Protein AF-A0A3D5CG73-F1 (afdb_monomer_lite)

pLDDT: mean 95.74, std 4.85, range [64.5, 98.38]

Foldseek 3Di:
DEEEEELVCVVVVVVVQVVCVVVVVDHYDYDYDHLVVLVVCVVVVPDGPYYYHDDD

Radius of gyration: 11.36 Å; chains: 1; bounding box: 25×26×26 Å

Sequence (56 aa):
MKAISSMATRLLLADLMAAADDAGLGHVEIESVGGVDAADRVAAGEEFDLVFLADG

Secondary structure (DSSP, 8-state):
-EEEEEGGGHHHHHHHHHHHHHTTS---EEEEE-HHHHHHHHHTT---SEEE----

Structure (mmCIF, N/CA/C/O backbone):
data_AF-A0A3D5CG73-F1
#
_entry.id   AF-A0A3D5CG73-F1
#
loop_
_atom_site.group_PDB
_atom_site.id
_atom_site.type_symbol
_atom_site.label_atom_id
_atom_site.label_alt_id
_atom_site.label_comp_id
_atom_site.label_asym_id
_atom_site.label_entity_id
_atom_site.label_seq_id
_atom_site.pdbx_PDB_ins_code
_atom_site.Cartn_x
_atom_site.Cartn_y
_atom_site.Cartn_z
_atom_site.occupancy
_atom_site.B_iso_or_equiv
_atom_site.auth_seq_id
_atom_site.auth_comp_id
_atom_site.auth_asym_id
_atom_site.auth_atom_id
_atom_site.pdbx_PDB_model_num
ATOM 1 N N . MET A 1 1 ? -4.313 -3.367 7.768 1.00 93.69 1 MET A N 1
ATOM 2 C CA . MET A 1 1 ? -4.079 -3.954 6.427 1.00 93.69 1 MET A CA 1
ATOM 3 C C . MET A 1 1 ? -2.606 -3.809 6.092 1.00 93.69 1 MET A C 1
ATOM 5 O O . MET A 1 1 ? -2.043 -2.784 6.459 1.00 93.69 1 MET A O 1
ATOM 9 N N . LYS A 1 2 ? -1.986 -4.803 5.452 1.00 96.75 2 LYS A N 1
ATOM 10 C CA . LYS A 1 2 ? -0.572 -4.798 5.052 1.00 96.75 2 LYS A CA 1
ATOM 11 C C . LYS A 1 2 ? -0.458 -4.414 3.578 1.00 96.75 2 LYS A C 1
ATOM 13 O O . LYS A 1 2 ? -1.061 -5.060 2.723 1.00 96.75 2 LYS A O 1
ATOM 18 N N . ALA A 1 3 ? 0.330 -3.392 3.280 1.00 97.69 3 ALA A N 1
ATOM 19 C CA . ALA A 1 3 ? 0.548 -2.900 1.928 1.00 97.69 3 ALA A CA 1
ATOM 20 C C . ALA A 1 3 ? 2.039 -2.853 1.579 1.00 97.69 3 ALA A C 1
ATOM 22 O O . ALA A 1 3 ? 2.876 -2.595 2.445 1.00 97.69 3 ALA A O 1
ATOM 23 N N . ILE A 1 4 ? 2.360 -3.040 0.299 1.00 98.38 4 ILE A N 1
ATOM 24 C CA . ILE A 1 4 ? 3.703 -2.811 -0.250 1.00 98.38 4 ILE A CA 1
ATOM 25 C C . ILE A 1 4 ? 3.653 -1.749 -1.346 1.00 98.38 4 ILE A C 1
ATOM 27 O O . ILE A 1 4 ? 2.698 -1.686 -2.124 1.00 98.38 4 ILE A O 1
ATOM 31 N N . SER A 1 5 ? 4.674 -0.896 -1.414 1.00 98.12 5 SER A N 1
ATOM 32 C CA . SER A 1 5 ? 4.756 0.153 -2.430 1.00 98.12 5 SER A CA 1
ATOM 33 C C . SER A 1 5 ? 6.154 0.351 -3.003 1.00 98.12 5 SER A C 1
ATOM 35 O O . SER A 1 5 ? 7.153 0.199 -2.299 1.00 98.12 5 SER A O 1
ATOM 37 N N . SER A 1 6 ? 6.237 0.843 -4.239 1.00 97.62 6 SER A N 1
ATOM 38 C CA . SER A 1 6 ? 7.479 1.405 -4.775 1.00 97.62 6 SER A CA 1
ATOM 39 C C . SER A 1 6 ? 7.938 2.611 -3.943 1.00 97.62 6 SER A C 1
ATOM 41 O O . SER A 1 6 ? 7.141 3.465 -3.557 1.00 97.62 6 SER A O 1
ATOM 43 N N . MET A 1 7 ? 9.246 2.753 -3.723 1.00 96.88 7 MET A N 1
ATOM 44 C CA . MET A 1 7 ? 9.825 3.888 -2.989 1.00 96.88 7 MET A CA 1
ATOM 45 C C . MET A 1 7 ? 9.452 5.245 -3.590 1.00 96.88 7 MET A C 1
ATOM 47 O O . MET A 1 7 ? 9.336 6.227 -2.857 1.00 96.88 7 MET A O 1
ATOM 51 N N . ALA A 1 8 ? 9.219 5.295 -4.904 1.00 96.31 8 ALA A N 1
ATOM 52 C CA . ALA A 1 8 ? 8.809 6.500 -5.618 1.00 96.31 8 ALA A CA 1
ATOM 53 C C . ALA A 1 8 ? 7.505 7.117 -5.076 1.00 96.31 8 ALA A C 1
ATOM 55 O O . ALA A 1 8 ? 7.337 8.331 -5.143 1.00 96.31 8 ALA A O 1
ATOM 56 N N . THR A 1 9 ? 6.601 6.314 -4.507 1.00 96.25 9 THR A N 1
ATOM 57 C CA . THR A 1 9 ? 5.297 6.777 -4.004 1.00 96.25 9 THR A CA 1
ATOM 58 C C . THR A 1 9 ? 5.261 6.961 -2.486 1.00 96.25 9 THR A C 1
ATOM 60 O O . THR A 1 9 ? 4.212 7.314 -1.951 1.00 96.25 9 THR A O 1
ATOM 63 N N . ARG A 1 10 ? 6.382 6.755 -1.774 1.00 96.56 10 ARG A N 1
ATOM 64 C CA . ARG A 1 10 ? 6.424 6.699 -0.301 1.00 96.56 10 ARG A CA 1
ATOM 65 C C . ARG A 1 10 ? 5.805 7.920 0.382 1.00 96.56 10 ARG A C 1
ATOM 67 O O . ARG A 1 10 ? 5.003 7.755 1.292 1.00 96.56 10 ARG A O 1
ATOM 74 N N . LEU A 1 11 ? 6.201 9.131 -0.016 1.00 97.50 11 LEU A N 1
ATOM 75 C CA . LEU A 1 11 ? 5.744 10.356 0.655 1.00 97.50 11 LEU A CA 1
ATOM 76 C C . LEU A 1 11 ? 4.246 10.584 0.441 1.00 97.50 11 LEU A C 1
ATOM 78 O O . LEU A 1 11 ? 3.515 10.781 1.402 1.00 97.50 11 LEU A O 1
ATOM 82 N N . LEU A 1 12 ? 3.790 10.454 -0.806 1.00 97.00 12 LEU A N 1
ATOM 83 C CA . LEU A 1 12 ? 2.375 10.588 -1.140 1.00 97.00 12 LEU A CA 1
ATOM 84 C C . LEU A 1 12 ? 1.519 9.563 -0.385 1.00 97.00 12 LEU A C 1
ATOM 86 O O . LEU A 1 12 ? 0.471 9.910 0.149 1.00 97.00 12 LEU A O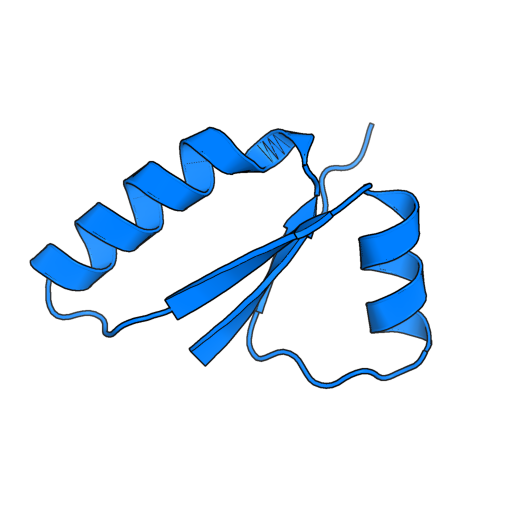 1
ATOM 90 N N . LEU A 1 13 ? 1.954 8.301 -0.333 1.00 97.31 13 LEU A N 1
ATOM 91 C CA . LEU A 1 13 ? 1.200 7.263 0.365 1.00 97.31 13 LEU A CA 1
ATOM 92 C C . LEU A 1 13 ? 1.205 7.474 1.880 1.00 97.31 13 LEU A C 1
ATOM 94 O O . LEU A 1 13 ? 0.176 7.236 2.497 1.00 97.31 13 LEU A O 1
ATOM 98 N N . ALA A 1 14 ? 2.289 7.974 2.478 1.00 96.62 14 ALA A N 1
ATOM 99 C CA . ALA A 1 14 ? 2.299 8.320 3.899 1.00 96.62 14 ALA A CA 1
ATOM 100 C C . ALA A 1 14 ? 1.222 9.367 4.241 1.00 96.62 14 ALA A C 1
ATOM 102 O O . ALA A 1 14 ? 0.454 9.163 5.181 1.00 96.62 14 ALA A O 1
ATOM 103 N N . ASP A 1 15 ? 1.112 10.428 3.437 1.00 97.75 15 ASP A N 1
ATOM 104 C CA . ASP A 1 15 ? 0.103 11.475 3.636 1.00 97.75 15 ASP A CA 1
ATOM 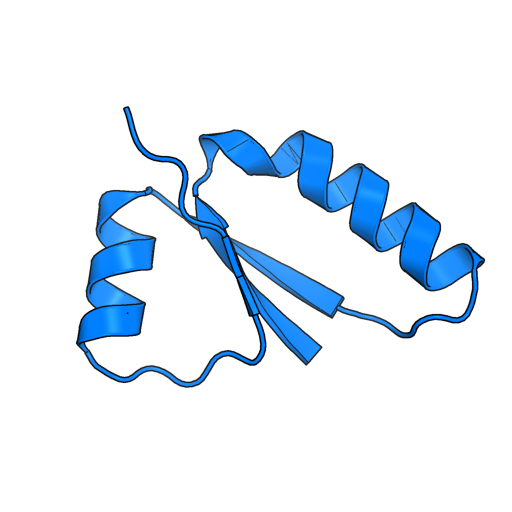105 C C . ASP A 1 15 ? -1.324 10.934 3.445 1.00 97.75 15 ASP A C 1
ATOM 107 O O . ASP A 1 15 ? -2.224 11.227 4.233 1.00 97.75 15 ASP A O 1
ATOM 111 N N . LEU A 1 16 ? -1.536 10.099 2.421 1.00 97.12 16 LEU A N 1
ATOM 112 C CA . LEU A 1 16 ? -2.840 9.486 2.160 1.00 97.12 16 LEU A CA 1
ATOM 113 C C . LEU A 1 16 ? -3.254 8.499 3.256 1.00 97.12 16 LEU A C 1
ATOM 115 O O . LEU A 1 16 ? -4.433 8.456 3.600 1.00 97.12 16 LEU A O 1
ATOM 119 N N . MET A 1 17 ? -2.321 7.716 3.807 1.00 96.06 17 MET A N 1
ATOM 120 C CA . MET A 1 17 ? -2.631 6.772 4.886 1.00 96.06 17 MET A CA 1
ATOM 121 C C . MET A 1 17 ? -2.973 7.507 6.183 1.00 96.06 17 MET A C 1
ATOM 123 O O . MET A 1 17 ? -3.919 7.114 6.857 1.00 96.06 17 MET A O 1
ATOM 127 N N . ALA A 1 18 ? -2.276 8.605 6.496 1.00 95.56 18 ALA A N 1
ATOM 128 C CA . ALA A 1 18 ? -2.632 9.454 7.632 1.00 95.56 18 ALA A CA 1
ATOM 129 C C . ALA A 1 18 ? -4.041 10.050 7.467 1.00 95.56 18 ALA A C 1
ATOM 131 O O . ALA A 1 18 ? -4.873 9.940 8.363 1.00 95.56 18 ALA A O 1
ATOM 132 N N . ALA A 1 19 ? -4.349 10.597 6.286 1.00 97.19 19 ALA A N 1
ATOM 133 C CA . ALA A 1 19 ? -5.673 11.146 6.003 1.00 97.19 19 ALA A CA 1
ATOM 134 C C . ALA A 1 19 ? -6.786 10.080 6.039 1.00 97.19 19 ALA A C 1
ATOM 136 O O . ALA A 1 19 ? -7.904 10.364 6.470 1.00 97.19 19 ALA A O 1
ATOM 137 N N . ALA A 1 20 ? -6.501 8.856 5.585 1.00 95.69 20 ALA A N 1
ATOM 138 C CA . ALA A 1 20 ? -7.443 7.742 5.646 1.00 95.69 20 ALA A CA 1
ATOM 139 C C . ALA A 1 20 ? -7.726 7.297 7.090 1.00 95.69 20 ALA A C 1
ATOM 141 O O . ALA A 1 20 ? -8.881 7.010 7.420 1.00 95.69 20 ALA A O 1
ATOM 142 N N . ASP A 1 21 ? -6.701 7.274 7.945 1.00 95.62 21 ASP A N 1
ATOM 143 C CA . ASP A 1 21 ? -6.838 6.947 9.366 1.00 95.62 21 ASP A CA 1
ATOM 144 C C . ASP A 1 21 ? -7.687 8.003 10.093 1.00 95.62 21 ASP A C 1
ATOM 146 O O . ASP A 1 21 ? -8.684 7.663 10.732 1.00 95.62 21 ASP A O 1
ATOM 150 N N . ASP A 1 22 ? -7.399 9.291 9.868 1.00 97.12 22 ASP A N 1
ATOM 151 C CA . ASP A 1 22 ? -8.182 10.417 10.401 1.00 97.12 22 ASP A CA 1
ATOM 152 C C . ASP A 1 22 ? -9.653 10.387 9.943 1.00 97.12 22 ASP A C 1
ATOM 154 O O . ASP A 1 22 ? -10.560 10.783 10.680 1.00 97.12 22 ASP A O 1
ATOM 158 N N . ALA A 1 23 ? -9.911 9.895 8.728 1.00 97.56 23 ALA A N 1
ATOM 159 C CA . ALA A 1 23 ? -11.254 9.727 8.176 1.00 97.56 23 ALA A CA 1
ATOM 160 C C . ALA A 1 23 ? -11.985 8.466 8.682 1.00 97.56 23 ALA A C 1
ATOM 162 O O . ALA A 1 23 ? -13.139 8.239 8.310 1.00 97.56 23 ALA A O 1
ATOM 163 N N . GLY A 1 24 ? -11.345 7.635 9.512 1.00 96.56 24 GLY A N 1
ATOM 164 C CA . GLY A 1 24 ? -11.925 6.401 10.043 1.00 96.56 24 GLY A CA 1
ATOM 165 C C . GLY A 1 24 ? -12.039 5.269 9.017 1.00 96.56 24 GLY A C 1
ATOM 166 O O . GLY A 1 24 ? -12.837 4.352 9.209 1.00 96.56 24 GLY A O 1
ATOM 167 N N . LEU A 1 25 ? -11.260 5.317 7.929 1.00 94.81 25 LEU A N 1
ATOM 168 C CA . LEU A 1 25 ? -11.242 4.281 6.885 1.00 94.81 25 LEU A CA 1
ATOM 169 C C . LEU A 1 25 ? -10.383 3.062 7.268 1.00 94.81 25 LEU A C 1
ATOM 171 O O . LEU A 1 25 ? -10.408 2.045 6.574 1.00 94.81 25 LEU A O 1
ATOM 175 N N . GLY A 1 26 ? -9.681 3.145 8.399 1.00 92.19 26 GLY A N 1
ATOM 176 C CA . GLY A 1 26 ? -8.901 2.064 8.984 1.00 92.19 26 GLY A CA 1
ATOM 177 C C . GLY A 1 26 ? -7.408 2.161 8.682 1.00 92.19 26 GLY A C 1
ATOM 178 O O . GLY A 1 26 ? -6.981 2.682 7.654 1.00 92.19 26 GLY A O 1
ATOM 179 N N . HIS A 1 27 ? -6.614 1.614 9.600 1.00 94.44 27 HIS A N 1
ATOM 180 C CA . HIS A 1 27 ? -5.162 1.696 9.550 1.00 94.44 27 HIS A CA 1
ATOM 181 C C . HIS A 1 27 ? -4.549 0.747 8.504 1.00 94.44 27 HIS A C 1
ATOM 183 O O . HIS A 1 27 ? -4.840 -0.461 8.456 1.00 94.44 27 HIS A O 1
ATOM 189 N N . VAL A 1 28 ? -3.644 1.294 7.693 1.00 95.81 28 VAL A N 1
ATOM 190 C CA . VAL A 1 28 ? -2.858 0.562 6.697 1.00 95.81 28 VAL A CA 1
ATOM 191 C C . VAL A 1 28 ? -1.381 0.717 7.036 1.00 95.81 28 VAL A C 1
ATOM 193 O O . VAL A 1 28 ? -0.840 1.820 7.027 1.00 95.81 28 VAL A O 1
ATOM 196 N N . GLU A 1 29 ? -0.720 -0.404 7.292 1.00 95.94 29 GLU A N 1
ATOM 197 C CA . GLU A 1 29 ? 0.730 -0.457 7.418 1.00 95.94 29 GLU A CA 1
ATOM 198 C C . GLU A 1 29 ? 1.325 -0.603 6.023 1.00 95.94 29 GLU A C 1
ATOM 200 O O . GLU A 1 29 ? 1.041 -1.580 5.324 1.00 95.94 29 GLU A O 1
ATOM 205 N N . ILE A 1 30 ? 2.134 0.372 5.609 1.00 96.94 30 ILE A N 1
ATOM 206 C CA . ILE A 1 30 ? 2.741 0.379 4.282 1.00 96.94 30 ILE A CA 1
ATOM 207 C C . ILE A 1 30 ? 4.260 0.232 4.347 1.00 96.94 30 ILE A C 1
ATOM 209 O O . ILE A 1 30 ? 4.965 1.037 4.956 1.00 96.94 30 ILE A O 1
ATOM 213 N N . GLU A 1 31 ? 4.767 -0.798 3.675 1.00 97.69 31 GLU A N 1
ATOM 214 C CA . GLU A 1 31 ? 6.190 -1.022 3.462 1.00 97.69 31 GLU A CA 1
ATOM 215 C C . GLU A 1 31 ? 6.584 -0.467 2.089 1.00 97.69 31 GLU A C 1
ATOM 217 O O . GLU A 1 31 ? 6.188 -0.987 1.046 1.00 97.69 31 GLU A O 1
ATOM 222 N N . SER A 1 32 ? 7.363 0.613 2.065 1.00 97.75 32 SER A N 1
ATOM 223 C CA . SER A 1 32 ? 7.935 1.116 0.815 1.00 97.75 32 SER A CA 1
ATOM 224 C C . SER A 1 32 ? 9.295 0.467 0.570 1.00 97.75 32 SER A C 1
ATOM 226 O O . SER A 1 32 ? 10.143 0.510 1.456 1.00 97.75 32 SER A O 1
ATOM 228 N N . VAL A 1 33 ? 9.521 -0.085 -0.625 1.00 97.44 33 VAL A N 1
ATOM 229 C CA . VAL A 1 33 ? 10.782 -0.729 -1.051 1.00 97.44 33 VAL A CA 1
ATOM 230 C C . VAL A 1 33 ? 11.125 -0.383 -2.506 1.00 97.44 33 VAL A C 1
ATOM 232 O O . VAL A 1 33 ? 10.377 0.327 -3.180 1.00 97.44 33 VAL A O 1
ATOM 235 N N . GLY A 1 34 ? 12.294 -0.793 -3.008 1.00 96.81 34 GLY A N 1
ATOM 236 C CA . GLY A 1 34 ? 12.641 -0.577 -4.420 1.00 96.81 34 GLY A CA 1
ATOM 237 C C . GLY A 1 34 ? 11.576 -1.175 -5.351 1.00 96.81 34 GLY A C 1
ATOM 238 O O . GLY A 1 34 ? 11.034 -2.228 -5.049 1.00 96.81 34 GLY A O 1
ATOM 239 N N . GLY A 1 35 ? 11.261 -0.523 -6.477 1.00 94.88 35 GLY A N 1
ATOM 240 C CA . GLY A 1 35 ? 10.142 -0.954 -7.337 1.00 94.88 35 GLY A CA 1
ATOM 241 C C . GLY A 1 35 ? 10.277 -2.386 -7.870 1.00 94.88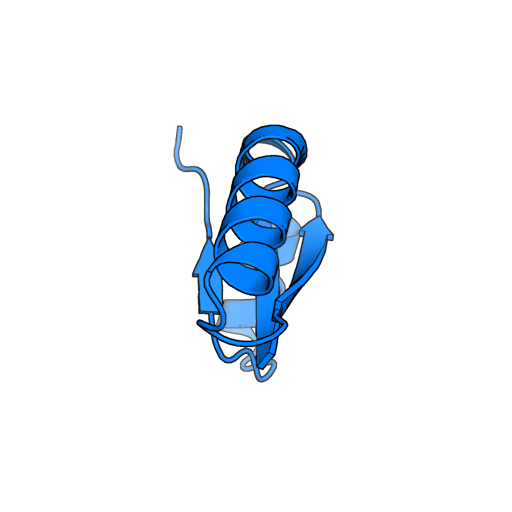 35 GLY A C 1
ATOM 242 O O . GLY A 1 35 ? 9.293 -3.118 -7.900 1.00 94.88 35 GLY A O 1
ATOM 243 N N . VAL A 1 36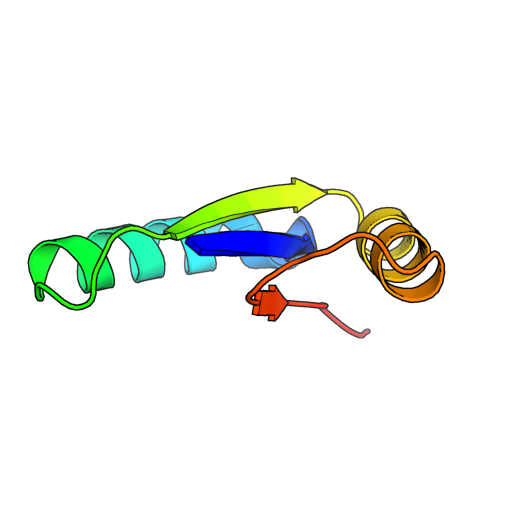 ? 11.503 -2.802 -8.211 1.00 95.69 36 VAL A N 1
ATOM 244 C CA . VAL A 1 36 ? 11.804 -4.187 -8.614 1.00 95.69 36 VAL A CA 1
ATOM 245 C C . VAL A 1 36 ? 11.572 -5.160 -7.454 1.00 95.69 36 VAL A C 1
ATOM 247 O O . VAL A 1 36 ? 10.883 -6.151 -7.635 1.00 95.69 36 VAL A O 1
ATOM 250 N N . ASP A 1 37 ? 12.050 -4.835 -6.249 1.00 96.88 37 ASP A N 1
ATOM 251 C CA . ASP A 1 37 ? 11.856 -5.664 -5.047 1.00 96.88 37 ASP A CA 1
ATOM 252 C C . ASP A 1 37 ? 10.369 -5.823 -4.687 1.00 96.88 37 ASP A C 1
ATOM 254 O O . ASP A 1 37 ? 9.900 -6.924 -4.408 1.00 96.88 37 ASP A O 1
ATOM 258 N N . ALA A 1 38 ? 9.592 -4.737 -4.775 1.00 96.81 38 ALA A N 1
ATOM 259 C CA . ALA A 1 38 ? 8.147 -4.789 -4.566 1.00 96.81 38 ALA A CA 1
ATOM 260 C C . ALA A 1 38 ? 7.461 -5.728 -5.573 1.00 96.81 38 ALA A C 1
ATOM 262 O O . ALA A 1 38 ? 6.626 -6.545 -5.182 1.00 96.81 38 ALA A O 1
ATOM 263 N N . ALA A 1 39 ? 7.817 -5.630 -6.857 1.00 96.38 39 ALA A N 1
ATOM 264 C CA . ALA A 1 39 ? 7.265 -6.486 -7.903 1.00 96.38 39 ALA A CA 1
ATOM 265 C C . ALA A 1 39 ? 7.666 -7.959 -7.717 1.00 96.38 39 ALA A C 1
ATOM 267 O O . ALA A 1 39 ?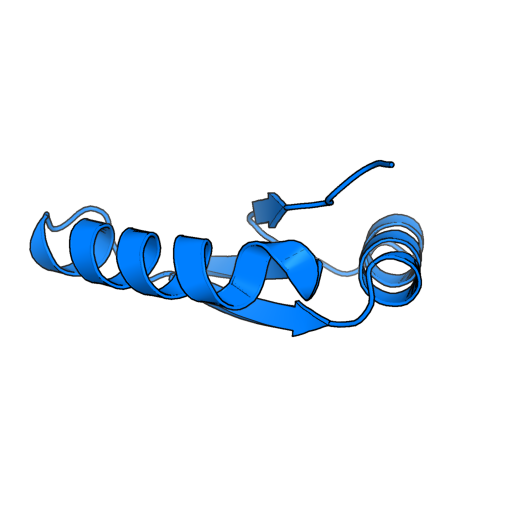 6.812 -8.840 -7.830 1.00 96.38 39 ALA A O 1
ATOM 268 N N . ASP A 1 40 ? 8.928 -8.223 -7.375 1.00 97.31 40 ASP A N 1
ATOM 269 C CA . ASP A 1 40 ? 9.457 -9.571 -7.160 1.00 97.31 40 ASP A CA 1
ATOM 270 C C . ASP A 1 40 ? 8.766 -10.268 -5.978 1.00 97.31 40 ASP A C 1
ATOM 272 O O . ASP A 1 40 ? 8.372 -11.429 -6.094 1.00 97.31 40 ASP A O 1
ATOM 276 N N . ARG A 1 41 ? 8.543 -9.564 -4.859 1.00 97.75 41 ARG A N 1
ATOM 277 C CA . ARG A 1 41 ? 7.843 -10.113 -3.678 1.00 97.75 41 ARG A CA 1
ATOM 278 C C . ARG A 1 41 ? 6.387 -10.467 -3.978 1.00 97.75 41 ARG A C 1
ATOM 280 O O . ARG A 1 41 ? 5.918 -11.539 -3.594 1.00 97.75 41 ARG A O 1
ATOM 287 N N . VAL A 1 42 ? 5.687 -9.606 -4.716 1.00 96.94 42 VAL A N 1
ATOM 288 C CA . VAL A 1 42 ? 4.308 -9.869 -5.157 1.00 96.94 42 VAL A CA 1
ATOM 289 C C . VAL A 1 42 ? 4.266 -11.058 -6.119 1.00 96.94 42 VAL A C 1
ATOM 291 O O . VAL A 1 42 ? 3.428 -11.944 -5.965 1.00 96.94 42 VAL A O 1
ATOM 294 N N . ALA A 1 43 ? 5.195 -11.131 -7.075 1.00 97.06 43 ALA A N 1
ATOM 295 C CA . ALA A 1 43 ? 5.292 -12.250 -8.013 1.00 97.06 43 ALA A CA 1
ATOM 296 C C . ALA A 1 43 ? 5.655 -13.578 -7.323 1.00 97.06 43 ALA A C 1
ATOM 298 O O . ALA A 1 43 ? 5.201 -14.639 -7.753 1.00 97.06 43 ALA A O 1
ATOM 299 N N . ALA A 1 44 ? 6.430 -13.526 -6.236 1.00 98.00 44 ALA A N 1
ATOM 300 C CA . ALA A 1 44 ? 6.749 -14.675 -5.391 1.00 98.00 44 ALA A CA 1
ATOM 301 C C . ALA A 1 44 ? 5.561 -15.15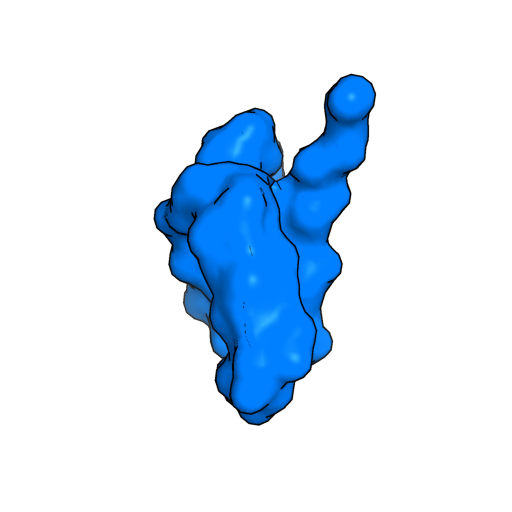9 -4.535 1.00 98.00 44 ALA A C 1
ATOM 303 O O . ALA A 1 44 ? 5.664 -16.199 -3.884 1.00 98.00 44 ALA A O 1
ATOM 304 N N . GLY A 1 45 ? 4.435 -14.438 -4.551 1.00 97.62 45 GLY A N 1
ATOM 305 C CA . GLY A 1 45 ? 3.222 -14.800 -3.824 1.00 97.62 45 GLY A CA 1
ATOM 306 C C . GLY A 1 45 ? 3.235 -14.393 -2.353 1.00 97.62 45 GLY A C 1
ATOM 307 O O . GLY A 1 45 ? 2.501 -14.984 -1.565 1.00 97.62 45 GLY A O 1
ATOM 308 N N . GLU A 1 46 ? 4.057 -13.415 -1.960 1.00 97.94 46 GLU A N 1
ATOM 309 C CA . GLU A 1 46 ? 3.940 -12.839 -0.622 1.00 97.94 46 GLU A CA 1
ATOM 310 C C . GLU A 1 46 ? 2.573 -12.160 -0.449 1.00 97.94 46 GLU A C 1
ATOM 312 O O . GLU A 1 46 ? 2.095 -11.436 -1.325 1.00 97.94 46 GLU A O 1
ATOM 317 N N . GLU A 1 47 ? 1.939 -12.399 0.698 1.00 97.62 47 GLU A N 1
ATOM 318 C CA . GLU A 1 47 ? 0.607 -11.881 0.984 1.00 97.62 47 GLU A CA 1
ATOM 319 C C . GLU A 1 47 ? 0.647 -10.390 1.356 1.00 97.62 47 GLU A C 1
ATOM 321 O O . GLU A 1 47 ? 1.316 -9.967 2.312 1.00 97.62 47 GLU A O 1
ATOM 326 N N . PHE A 1 48 ? -0.125 -9.608 0.601 1.00 97.50 48 PHE A N 1
ATOM 327 C CA . PHE A 1 48 ? -0.412 -8.197 0.834 1.00 97.50 48 PHE A CA 1
ATOM 328 C C . PHE A 1 48 ? -1.884 -7.920 0.522 1.00 97.50 48 PHE A C 1
ATOM 330 O O . PHE A 1 48 ? -2.431 -8.463 -0.437 1.00 97.50 48 PHE A O 1
ATOM 337 N N . ASP A 1 49 ? -2.508 -7.036 1.299 1.00 97.06 49 ASP A N 1
ATOM 338 C CA . ASP A 1 49 ? -3.877 -6.573 1.046 1.00 97.06 49 ASP A CA 1
ATOM 339 C C . ASP A 1 49 ? -3.915 -5.561 -0.110 1.00 97.06 49 ASP A C 1
ATOM 341 O O . ASP A 1 49 ? -4.890 -5.483 -0.856 1.00 97.06 49 ASP A O 1
ATOM 345 N N . LEU A 1 50 ? -2.851 -4.758 -0.245 1.00 96.81 50 LEU A N 1
ATOM 346 C CA . LEU A 1 50 ? -2.730 -3.678 -1.224 1.00 96.81 50 LEU A CA 1
ATOM 347 C C . LEU A 1 50 ? -1.310 -3.624 -1.802 1.00 96.81 50 LEU A C 1
ATOM 349 O O . LEU A 1 50 ? -0.322 -3.789 -1.084 1.00 96.81 50 LEU A O 1
ATOM 353 N N . VAL A 1 51 ? -1.207 -3.332 -3.099 1.00 97.38 51 VAL A N 1
ATOM 354 C CA . VAL A 1 51 ? 0.065 -3.232 -3.826 1.00 97.38 51 VAL A CA 1
ATOM 355 C C . VAL A 1 51 ? 0.073 -1.954 -4.664 1.00 97.38 51 VAL A C 1
ATOM 357 O O . VAL A 1 51 ? -0.814 -1.746 -5.490 1.00 97.38 51 VAL A O 1
ATOM 360 N N . PHE A 1 52 ? 1.094 -1.113 -4.482 1.00 96.62 52 PHE A N 1
ATOM 361 C CA . PHE A 1 52 ? 1.269 0.148 -5.211 1.00 96.62 52 PHE A CA 1
ATOM 362 C C . PHE A 1 52 ? 2.600 0.162 -5.967 1.00 96.62 52 PHE A C 1
ATOM 364 O O . PHE A 1 52 ? 3.632 0.558 -5.424 1.00 96.62 52 PHE A O 1
ATOM 371 N N . LEU A 1 53 ? 2.589 -0.255 -7.232 1.00 95.75 53 LEU A N 1
ATOM 372 C CA . LEU A 1 53 ? 3.782 -0.225 -8.079 1.00 95.75 53 LEU A CA 1
ATOM 373 C C . LEU A 1 53 ? 3.802 1.048 -8.926 1.00 95.75 53 LEU A C 1
ATOM 375 O O . LEU A 1 53 ? 2.837 1.368 -9.616 1.00 95.75 53 LEU A O 1
ATOM 379 N N . ALA A 1 54 ? 4.915 1.770 -8.862 1.00 90.75 54 ALA A N 1
ATOM 380 C CA . ALA A 1 54 ? 5.242 2.798 -9.840 1.00 90.75 54 ALA A CA 1
ATOM 381 C C . ALA A 1 54 ? 5.841 2.132 -11.083 1.00 90.75 54 ALA A C 1
ATOM 383 O O . ALA A 1 54 ? 6.779 1.345 -10.952 1.00 90.75 54 ALA A O 1
ATOM 384 N N . ASP A 1 55 ? 5.308 2.477 -12.250 1.00 81.56 55 ASP A N 1
ATOM 385 C CA . ASP A 1 55 ? 5.814 2.066 -13.561 1.00 81.56 55 ASP A CA 1
ATOM 386 C C . ASP A 1 55 ? 6.416 3.282 -14.281 1.00 81.56 55 ASP A C 1
ATOM 388 O O . ASP A 1 55 ? 5.992 4.420 -14.036 1.00 81.56 55 ASP A O 1
ATOM 392 N N . GLY A 1 56 ? 7.426 3.054 -15.120 1.00 64.50 56 GLY A N 1
ATOM 393 C CA . GLY A 1 56 ? 8.218 4.099 -15.776 1.00 64.50 56 GLY A CA 1
ATOM 394 C C . GLY A 1 56 ? 8.861 3.626 -17.065 1.00 64.50 56 GLY A C 1
ATOM 395 O O . GLY A 1 56 ? 9.573 2.600 -17.017 1.00 64.50 56 GLY A O 1
#